Protein AF-A0A9N8WH20-F1 (afdb_monomer_lite)

Sequence (92 aa):
MIQESCPFKVALSGVGGFVLGGLFGMFMSSFEMASVDPTIYDQPMKKQLKATAQDMARRSFSMAKNFAVVGAIFSGTECVIEGQLDVLLALH

Organism: NCBI:txid1213867

Foldseek 3Di:
DQPDDLVSQLVVLLVVQLVVLLVVLLVVLVVVVVPPDCPVVPDPPVVVCVVSVVVSCVRSNVRSNVSSVVSNCVSVVVCVVVPPCPVVVVVD

InterPro domains:
  IPR039175 Mitochondrial import inner membrane translocase subunit TIM22 [PTHR14110] (2-82)

Radius of gyration: 18.71 Å; chains: 1; bounding box: 44×34×46 Å

Structure (mmCIF, N/CA/C/O backbone):
data_AF-A0A9N8WH20-F1
#
_entry.id   AF-A0A9N8WH20-F1
#
loop_
_atom_site.group_PDB
_atom_site.id
_atom_site.type_symbol
_atom_site.label_atom_id
_atom_site.label_alt_id
_atom_site.label_comp_id
_atom_site.label_asym_id
_atom_site.label_entity_id
_atom_site.label_seq_id
_atom_site.pdbx_PDB_ins_code
_atom_site.Cartn_x
_atom_site.Cartn_y
_atom_site.Cartn_z
_atom_site.occupancy
_atom_site.B_iso_or_equiv
_atom_site.auth_seq_id
_atom_site.auth_comp_id
_atom_site.auth_asym_id
_atom_site.auth_atom_id
_atom_site.pdbx_PDB_model_num
ATOM 1 N N . MET A 1 1 ? 23.330 -9.898 -6.715 1.00 35.16 1 MET A N 1
ATOM 2 C CA . MET A 1 1 ? 22.230 -10.887 -6.605 1.00 35.16 1 MET A CA 1
ATOM 3 C C . MET A 1 1 ? 20.841 -10.227 -6.599 1.00 35.16 1 MET A C 1
ATOM 5 O O . MET A 1 1 ? 20.009 -10.571 -5.778 1.00 35.16 1 MET A O 1
ATOM 9 N N . ILE A 1 2 ? 20.574 -9.266 -7.497 1.00 47.72 2 ILE A N 1
ATOM 10 C CA . ILE A 1 2 ? 19.224 -8.698 -7.774 1.00 47.72 2 ILE A CA 1
ATOM 11 C 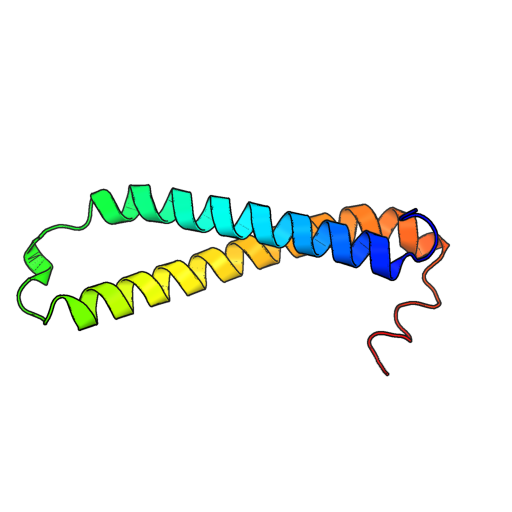C . ILE A 1 2 ? 19.077 -8.461 -9.306 1.00 47.72 2 ILE A C 1
ATOM 13 O O . ILE A 1 2 ? 18.077 -7.958 -9.796 1.00 47.72 2 ILE A O 1
ATOM 17 N N . GLN A 1 3 ? 20.102 -8.810 -10.094 1.00 46.03 3 GLN A N 1
ATOM 18 C CA . GLN A 1 3 ? 20.353 -8.325 -11.461 1.00 46.03 3 GLN A CA 1
ATOM 19 C C . GLN A 1 3 ? 20.045 -9.372 -12.540 1.00 46.03 3 GLN A C 1
ATOM 21 O O . GLN A 1 3 ? 20.693 -9.393 -13.575 1.00 46.03 3 GLN A O 1
ATOM 26 N N . GLU A 1 4 ? 19.083 -10.259 -12.286 1.00 53.75 4 GLU A N 1
ATOM 27 C CA . GLU A 1 4 ? 18.820 -11.401 -13.179 1.00 53.75 4 GLU A CA 1
ATOM 28 C C . GLU A 1 4 ? 17.421 -11.355 -13.801 1.00 53.75 4 GLU A C 1
ATOM 30 O O . GLU A 1 4 ? 17.124 -12.111 -14.720 1.00 53.75 4 GLU A O 1
ATOM 35 N N . SER A 1 5 ? 16.529 -10.481 -13.320 1.00 55.50 5 SER A N 1
ATOM 36 C CA . SER A 1 5 ? 15.181 -10.368 -13.878 1.00 55.50 5 SER A CA 1
ATOM 37 C C . SER A 1 5 ? 14.629 -8.952 -13.723 1.00 55.50 5 SER A C 1
ATOM 39 O O . SER A 1 5 ? 14.427 -8.465 -12.610 1.00 55.50 5 SER A O 1
ATOM 41 N N . CYS A 1 6 ? 14.335 -8.307 -14.851 1.00 66.19 6 CYS A N 1
ATOM 42 C CA . CYS A 1 6 ? 13.570 -7.062 -14.924 1.00 66.19 6 CYS A CA 1
ATOM 43 C C . CYS A 1 6 ? 12.301 -7.028 -14.047 1.00 66.19 6 CYS A C 1
ATOM 45 O O . CYS A 1 6 ? 12.150 -6.053 -13.300 1.00 66.19 6 CYS A O 1
ATOM 47 N N . PRO A 1 7 ? 11.455 -8.082 -14.002 1.00 66.50 7 PRO A N 1
ATOM 48 C CA . PRO A 1 7 ? 10.304 -8.107 -13.098 1.00 66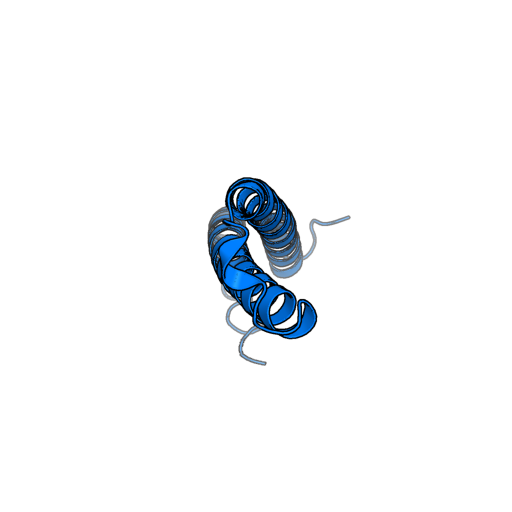.50 7 PRO A CA 1
ATOM 49 C C . PRO A 1 7 ? 10.708 -8.028 -11.628 1.00 66.50 7 PRO A C 1
ATOM 51 O O . PRO A 1 7 ? 10.017 -7.400 -10.835 1.00 66.50 7 PRO A O 1
ATOM 54 N N . PHE A 1 8 ? 11.850 -8.606 -11.246 1.00 72.50 8 PHE A N 1
ATOM 55 C CA . PHE A 1 8 ? 12.324 -8.557 -9.866 1.00 72.50 8 PHE A CA 1
ATOM 56 C C . PHE A 1 8 ? 12.753 -7.141 -9.473 1.00 72.50 8 PHE A C 1
ATOM 58 O O . PHE A 1 8 ? 12.396 -6.677 -8.396 1.00 72.50 8 PHE A O 1
ATOM 65 N N . LYS A 1 9 ? 13.450 -6.411 -10.355 1.00 71.69 9 LYS A N 1
ATOM 66 C CA . LYS A 1 9 ? 13.864 -5.019 -10.099 1.00 71.69 9 LYS A CA 1
ATOM 67 C C . LYS A 1 9 ? 12.662 -4.072 -10.024 1.00 71.69 9 LYS A C 1
ATOM 69 O O . LYS A 1 9 ? 12.616 -3.237 -9.122 1.00 71.69 9 LYS A O 1
ATOM 74 N N . VAL A 1 10 ? 11.689 -4.232 -10.926 1.00 73.44 10 VAL A N 1
ATOM 75 C CA . VAL A 1 10 ? 10.435 -3.457 -10.939 1.00 73.44 10 VAL A CA 1
ATOM 76 C C . VAL A 1 10 ? 9.557 -3.801 -9.734 1.00 73.44 10 VAL A C 1
ATOM 78 O O . VAL A 1 10 ? 9.006 -2.903 -9.101 1.00 73.44 10 VAL A O 1
ATOM 81 N N . ALA A 1 11 ? 9.464 -5.076 -9.354 1.00 76.75 11 ALA A N 1
ATOM 82 C CA . ALA A 1 11 ? 8.743 -5.487 -8.154 1.00 76.75 11 ALA A CA 1
ATOM 83 C C . ALA A 1 11 ? 9.386 -4.900 -6.893 1.00 76.75 11 ALA A C 1
ATOM 85 O O . ALA A 1 11 ? 8.685 -4.373 -6.036 1.00 76.75 11 ALA A O 1
ATOM 86 N N . LEU A 1 12 ? 10.714 -4.927 -6.783 1.00 82.00 12 LEU A N 1
ATOM 87 C CA . LEU A 1 12 ? 11.425 -4.441 -5.600 1.00 82.00 12 LEU A CA 1
ATOM 88 C C . LEU A 1 12 ? 11.343 -2.911 -5.473 1.00 82.00 12 LEU A C 1
ATOM 90 O O . LEU A 1 12 ? 11.158 -2.401 -4.367 1.00 82.00 12 LEU A O 1
ATOM 94 N N . SER A 1 13 ? 11.393 -2.174 -6.588 1.00 77.62 13 SER A N 1
ATOM 95 C CA . SER A 1 13 ? 11.191 -0.719 -6.596 1.00 77.62 13 SER A CA 1
ATOM 96 C C . SER A 1 13 ? 9.726 -0.313 -6.406 1.00 77.62 13 SER A C 1
ATOM 98 O O . SER A 1 13 ? 9.454 0.663 -5.707 1.00 77.62 13 SER A O 1
ATOM 100 N N . GLY A 1 14 ? 8.778 -1.087 -6.939 1.00 79.69 14 GLY A N 1
ATOM 101 C CA . GLY A 1 14 ? 7.346 -0.921 -6.694 1.00 79.69 14 GLY A CA 1
ATOM 102 C C . GLY A 1 14 ? 6.979 -1.172 -5.230 1.00 79.69 14 GLY A C 1
ATOM 103 O O . GLY A 1 14 ? 6.288 -0.357 -4.623 1.00 79.69 14 GLY A O 1
ATOM 104 N N . VAL A 1 15 ? 7.504 -2.244 -4.628 1.00 84.88 15 VAL A N 1
ATOM 105 C CA . VAL A 1 15 ? 7.336 -2.554 -3.198 1.00 84.88 15 VAL A CA 1
ATOM 106 C C . VAL A 1 15 ? 8.006 -1.487 -2.337 1.00 84.88 15 VAL A C 1
ATOM 108 O O . VAL A 1 15 ? 7.387 -0.997 -1.395 1.00 84.88 15 VAL A O 1
ATOM 111 N N . GLY A 1 16 ? 9.224 -1.060 -2.680 1.00 87.44 16 GLY A N 1
ATOM 112 C CA . GLY A 1 16 ? 9.912 0.031 -1.987 1.00 87.44 16 GLY A CA 1
ATOM 113 C C . GLY A 1 16 ? 9.117 1.342 -2.016 1.00 87.44 16 GLY A C 1
ATOM 114 O O . GLY A 1 16 ? 8.931 1.974 -0.975 1.00 87.44 16 GLY A O 1
ATOM 115 N N . GLY A 1 17 ? 8.575 1.712 -3.181 1.00 82.06 17 GLY A N 1
ATOM 116 C CA . GLY A 1 17 ? 7.711 2.883 -3.353 1.00 82.06 17 GLY A CA 1
ATOM 117 C C . GLY A 1 17 ? 6.372 2.764 -2.621 1.00 82.06 17 GLY A C 1
ATOM 118 O O . GLY A 1 17 ? 5.887 3.746 -2.062 1.00 82.06 17 GLY A O 1
ATOM 119 N N . PHE A 1 18 ? 5.800 1.561 -2.547 1.00 84.00 18 PHE A N 1
ATOM 120 C CA . PHE A 1 18 ? 4.564 1.303 -1.810 1.00 84.00 18 PHE A CA 1
ATOM 121 C C . PHE A 1 18 ? 4.767 1.395 -0.291 1.00 84.00 18 PHE A C 1
ATOM 123 O O . PHE A 1 18 ? 3.949 1.999 0.401 1.00 84.00 18 PHE A O 1
ATOM 130 N N . VAL A 1 19 ? 5.872 0.853 0.234 1.00 90.69 19 VAL A N 1
ATOM 131 C CA . VAL A 1 19 ? 6.223 0.936 1.663 1.00 90.69 19 VAL A CA 1
ATOM 132 C C . VAL A 1 19 ? 6.494 2.383 2.065 1.00 90.69 19 VAL A C 1
ATOM 134 O O . VAL A 1 19 ? 5.917 2.865 3.040 1.00 90.69 19 VAL A O 1
ATOM 137 N N . LEU A 1 20 ? 7.315 3.102 1.295 1.00 88.31 20 LEU A N 1
ATOM 138 C CA . LEU A 1 20 ? 7.602 4.514 1.558 1.00 88.31 20 LEU A CA 1
ATOM 139 C C . LEU A 1 20 ? 6.347 5.386 1.431 1.00 88.31 20 LEU A C 1
ATOM 141 O O . LEU A 1 20 ? 6.088 6.202 2.312 1.00 88.31 20 LEU A O 1
ATOM 145 N N . GLY A 1 21 ? 5.528 5.179 0.397 1.00 86.06 21 GLY A N 1
ATOM 146 C CA . GLY A 1 21 ? 4.277 5.916 0.207 1.00 86.06 21 GLY A CA 1
ATOM 147 C C . GLY A 1 21 ? 3.216 5.601 1.269 1.00 86.06 21 GLY A C 1
ATOM 148 O O . GLY A 1 21 ? 2.475 6.493 1.677 1.00 86.06 21 GLY A O 1
ATOM 149 N N . GLY A 1 22 ? 3.170 4.363 1.766 1.00 88.00 22 GLY A N 1
ATOM 150 C CA . GLY A 1 22 ? 2.283 3.948 2.852 1.00 88.00 22 GLY A CA 1
ATOM 151 C C . GLY A 1 22 ? 2.690 4.532 4.205 1.00 88.00 22 GLY A C 1
ATOM 152 O O . GLY A 1 22 ? 1.839 5.055 4.922 1.00 88.00 22 GLY A O 1
ATOM 153 N N . LEU A 1 23 ? 3.987 4.517 4.531 1.00 89.88 23 LEU A N 1
ATOM 154 C CA . LEU A 1 23 ? 4.514 5.145 5.749 1.00 89.88 23 LEU A CA 1
ATOM 155 C C . LEU A 1 23 ? 4.317 6.661 5.725 1.00 89.88 23 LEU A C 1
ATOM 157 O O . LEU A 1 23 ? 3.845 7.234 6.705 1.00 89.88 23 LEU A O 1
ATOM 161 N N . PHE A 1 24 ? 4.624 7.303 4.596 1.00 87.81 24 PHE A N 1
ATOM 162 C CA . PHE A 1 24 ? 4.442 8.742 4.438 1.00 87.81 24 PHE A CA 1
ATOM 163 C C . PHE A 1 24 ? 2.956 9.137 4.504 1.00 87.81 24 PHE A C 1
ATOM 165 O O . PHE A 1 24 ? 2.604 10.099 5.183 1.00 87.81 24 PHE A O 1
ATOM 172 N N . GLY A 1 25 ? 2.065 8.350 3.888 1.00 85.88 25 GLY A N 1
ATOM 173 C CA . GLY A 1 25 ? 0.615 8.555 3.957 1.00 85.88 25 GLY A CA 1
ATOM 174 C C . GLY A 1 25 ? 0.041 8.377 5.366 1.00 85.88 25 GLY A C 1
ATOM 175 O O . GLY A 1 25 ? -0.792 9.177 5.797 1.00 85.88 25 GLY A O 1
ATOM 176 N N . MET A 1 26 ? 0.526 7.384 6.116 1.00 84.25 26 MET A N 1
ATOM 177 C CA . MET A 1 26 ? 0.101 7.137 7.496 1.00 84.25 26 MET A CA 1
ATOM 178 C C . MET A 1 26 ? 0.609 8.224 8.452 1.00 84.25 26 MET A C 1
ATOM 180 O O . MET A 1 26 ? -0.147 8.695 9.298 1.00 84.25 26 MET A O 1
ATOM 184 N N . PHE A 1 27 ? 1.853 8.675 8.282 1.00 87.31 27 PHE A N 1
ATOM 185 C CA . PHE A 1 27 ? 2.440 9.738 9.098 1.00 87.31 27 PHE A CA 1
ATOM 186 C C . PHE A 1 27 ? 1.762 11.096 8.869 1.00 87.31 27 PHE A C 1
ATOM 188 O O . PHE A 1 27 ? 1.426 11.788 9.828 1.00 87.31 27 PHE A O 1
ATOM 195 N N . MET A 1 28 ? 1.475 11.448 7.611 1.00 82.88 28 MET A N 1
ATOM 196 C CA . MET A 1 28 ? 0.726 12.665 7.271 1.00 82.88 28 MET A CA 1
ATOM 197 C C . MET A 1 28 ? -0.689 12.640 7.870 1.00 82.88 28 MET A C 1
ATOM 199 O O . MET A 1 28 ? -1.164 13.634 8.416 1.00 82.88 28 MET A O 1
ATOM 203 N N . SER A 1 29 ? -1.325 11.467 7.846 1.00 78.19 29 SER A N 1
ATOM 204 C CA . SER A 1 29 ? -2.641 11.238 8.446 1.00 78.19 29 SER A CA 1
ATOM 205 C C . SER A 1 29 ? -2.636 11.408 9.969 1.00 78.19 29 SER A C 1
ATOM 207 O O . SER A 1 29 ? -3.610 11.901 10.526 1.00 78.19 29 SER A O 1
ATOM 209 N N . SER A 1 30 ? -1.548 11.041 10.658 1.00 79.50 30 SER A N 1
ATOM 210 C CA . SER A 1 30 ? -1.416 11.229 12.110 1.00 79.50 30 SER A CA 1
ATOM 211 C C . SER A 1 30 ? -1.389 12.701 12.526 1.00 79.50 30 SER A C 1
ATOM 213 O O . SER A 1 30 ? -1.967 13.033 13.559 1.00 79.50 30 SER A O 1
ATOM 215 N N . PHE A 1 31 ? -0.780 13.583 11.728 1.00 74.94 31 PHE A N 1
ATOM 216 C CA . PHE A 1 31 ? -0.812 15.024 12.005 1.00 74.94 31 PHE A CA 1
ATOM 217 C C . PHE A 1 31 ? -2.200 15.631 11.797 1.00 74.94 31 PHE A C 1
ATOM 219 O O . PHE A 1 31 ? -2.606 16.493 12.570 1.00 74.94 31 PHE A O 1
ATOM 226 N N . GLU A 1 32 ? -2.946 15.153 10.803 1.00 69.25 32 GLU A N 1
ATOM 227 C CA . GLU A 1 32 ? -4.303 15.632 10.519 1.00 69.25 32 GLU A CA 1
ATOM 228 C C . GLU A 1 32 ? -5.364 15.008 11.446 1.00 69.25 32 GLU A C 1
ATOM 230 O O . GLU A 1 32 ? -6.415 15.595 11.679 1.00 69.25 32 GLU A O 1
ATOM 235 N N . MET A 1 33 ? -5.082 13.846 12.050 1.00 61.34 33 MET A N 1
ATOM 236 C CA . MET A 1 33 ? -5.940 13.256 13.084 1.00 61.34 33 MET A CA 1
ATOM 237 C C . MET A 1 33 ? -5.807 13.935 14.447 1.00 61.34 33 MET A C 1
ATOM 239 O O . MET A 1 33 ? -6.752 13.909 15.232 1.00 61.34 33 MET A O 1
ATOM 243 N N . ALA A 1 34 ? -4.642 14.516 14.746 1.00 59.47 34 ALA A N 1
ATOM 244 C CA . ALA A 1 34 ? -4.385 15.187 16.019 1.00 59.47 34 ALA A CA 1
ATOM 245 C C . ALA A 1 34 ? -5.217 16.473 16.204 1.00 59.47 34 ALA A C 1
ATOM 247 O O . ALA A 1 34 ? -5.318 16.972 17.321 1.00 59.47 34 ALA A O 1
ATOM 248 N N . SER A 1 35 ? -5.834 16.986 15.133 1.00 54.94 35 SER A N 1
ATOM 249 C CA . SER A 1 35 ? -6.733 18.147 15.137 1.00 54.94 35 SER A CA 1
ATOM 250 C C . SER A 1 35 ? -8.223 17.779 15.070 1.00 54.94 35 SER A C 1
ATOM 252 O O . SER A 1 35 ? -9.063 18.669 14.923 1.00 54.94 35 SER A O 1
ATOM 254 N N . VAL A 1 36 ? -8.582 16.491 15.178 1.00 58.78 36 VAL A N 1
ATOM 255 C CA . VAL A 1 36 ? -9.987 16.059 15.178 1.00 58.78 36 VAL A CA 1
ATOM 256 C C . VAL A 1 36 ? -10.645 16.453 16.500 1.00 58.78 36 VAL A C 1
ATOM 258 O O . VAL A 1 36 ? -10.379 15.886 17.558 1.00 58.78 36 VAL A O 1
ATOM 261 N N . ASP A 1 37 ? -11.512 17.450 16.384 1.00 53.97 37 ASP A N 1
ATOM 262 C CA . ASP A 1 37 ? -12.332 18.048 17.426 1.00 53.97 37 ASP A CA 1
ATOM 263 C C . ASP A 1 37 ? -13.123 16.997 18.250 1.00 53.97 37 ASP A C 1
ATOM 265 O O . ASP A 1 37 ? -13.706 16.064 17.679 1.00 53.97 37 ASP A O 1
ATOM 269 N N . PRO A 1 38 ? -13.170 17.112 19.594 1.00 56.03 38 PRO A N 1
ATOM 270 C CA . PRO A 1 38 ? -13.779 16.116 20.481 1.00 56.03 38 PRO A CA 1
ATOM 271 C C . PRO A 1 38 ? -15.308 15.998 20.350 1.00 56.03 38 PRO A C 1
ATOM 273 O O . PRO A 1 38 ? -15.904 15.147 21.006 1.00 56.03 38 PRO A O 1
ATOM 276 N N . THR A 1 39 ? -15.966 16.785 19.495 1.00 54.69 39 THR A N 1
ATOM 277 C CA . THR A 1 39 ? -17.433 16.796 19.340 1.00 54.69 39 THR A CA 1
ATOM 278 C C . THR A 1 39 ? -18.011 15.522 18.681 1.00 54.69 39 THR A C 1
ATOM 280 O O . THR A 1 39 ? -19.224 15.347 18.623 1.00 54.69 39 THR A O 1
ATOM 283 N N . ILE A 1 40 ? -17.177 14.565 18.246 1.00 54.19 40 ILE A N 1
ATOM 284 C CA . ILE A 1 40 ? -17.606 13.257 17.687 1.00 54.19 40 ILE A CA 1
ATOM 285 C C . ILE A 1 40 ? -17.805 12.173 18.786 1.00 54.19 40 ILE A C 1
ATOM 287 O O . ILE A 1 40 ? -18.114 11.018 18.495 1.00 54.19 40 ILE A O 1
ATOM 291 N N . TYR A 1 41 ? -17.686 12.528 20.073 1.00 53.75 41 TYR A N 1
ATOM 292 C CA . TYR A 1 41 ? -17.728 11.590 21.212 1.00 53.75 41 TYR A CA 1
ATOM 293 C C . TYR A 1 41 ? -19.077 10.886 21.479 1.00 53.75 41 TYR A C 1
ATOM 295 O O . TYR A 1 41 ? -19.138 10.022 22.352 1.00 53.75 41 TYR A O 1
ATOM 303 N N . ASP A 1 42 ? -20.152 11.214 20.755 1.00 54.09 42 ASP A N 1
ATOM 304 C CA . ASP A 1 42 ? -21.486 10.629 20.988 1.00 54.09 42 ASP A CA 1
ATOM 305 C C . ASP A 1 42 ? -21.695 9.264 20.292 1.00 54.09 42 ASP A C 1
ATOM 307 O O . ASP A 1 42 ? -22.649 8.536 20.560 1.00 54.09 42 ASP A O 1
ATOM 311 N N . GLN A 1 43 ? -20.769 8.853 19.417 1.00 54.06 43 GLN A N 1
ATOM 312 C CA . GLN A 1 43 ? -20.732 7.504 18.839 1.00 54.06 43 GLN A CA 1
ATOM 313 C C . GLN A 1 43 ? -19.602 6.687 19.483 1.00 54.06 43 GLN A C 1
ATOM 315 O O . GLN A 1 43 ? -18.559 7.244 19.827 1.00 54.06 43 GLN A O 1
ATOM 320 N N . PRO A 1 44 ? -19.750 5.353 19.640 1.00 58.25 44 PRO A N 1
ATOM 321 C CA . PRO A 1 44 ? -18.744 4.534 20.302 1.00 58.25 44 PRO A CA 1
ATOM 322 C C . PRO A 1 44 ? -17.393 4.759 19.627 1.00 58.25 44 PRO A C 1
ATOM 324 O O . PRO A 1 44 ? -17.285 4.575 18.415 1.00 58.25 44 PRO A O 1
ATOM 327 N N . MET A 1 45 ? -16.365 5.097 20.414 1.00 59.03 45 MET A N 1
ATOM 328 C CA . MET A 1 45 ? -14.981 5.350 19.972 1.00 59.03 45 MET A CA 1
ATOM 329 C C . MET A 1 45 ? -14.484 4.338 18.925 1.00 59.03 45 MET A C 1
ATOM 331 O O . MET A 1 45 ? -13.719 4.671 18.027 1.00 59.03 45 MET A O 1
ATOM 335 N N . LYS A 1 46 ? -14.984 3.097 18.979 1.00 61.22 46 LYS A N 1
ATOM 336 C CA . LYS A 1 46 ? -14.717 2.037 17.999 1.00 61.22 46 LYS A CA 1
ATOM 337 C C . LYS A 1 46 ? -15.238 2.325 16.583 1.00 61.22 46 LYS A C 1
ATOM 339 O O . LYS A 1 46 ? -14.561 1.960 15.629 1.00 61.22 46 LYS A O 1
ATOM 344 N N . LYS A 1 47 ? -16.418 2.932 16.407 1.00 71.44 47 LYS A N 1
ATOM 345 C CA . LYS A 1 47 ? -16.974 3.274 15.082 1.00 71.44 47 LYS A CA 1
ATOM 346 C C . LYS A 1 47 ? -16.259 4.466 14.461 1.00 71.44 47 LYS A C 1
ATOM 348 O O . LYS A 1 47 ? -15.938 4.397 13.282 1.00 71.44 47 LYS A O 1
ATOM 353 N N . GLN A 1 48 ? -15.977 5.503 15.247 1.00 69.81 48 GLN A N 1
ATOM 354 C CA . GLN A 1 48 ? -15.238 6.674 14.782 1.00 69.81 48 GLN A CA 1
ATOM 355 C C . GLN A 1 48 ? -13.804 6.291 14.423 1.00 69.81 48 GLN A C 1
ATOM 357 O O . GLN A 1 48 ? -13.383 6.530 13.301 1.00 69.81 48 GLN A O 1
ATOM 362 N N . LEU A 1 49 ? -13.103 5.568 15.302 1.00 75.19 49 LEU A N 1
ATOM 363 C CA . LEU A 1 49 ? -11.758 5.082 15.005 1.00 75.19 49 LEU A CA 1
ATOM 364 C C . LEU A 1 49 ? -11.746 4.157 13.785 1.00 75.19 49 LEU A C 1
ATOM 366 O O . LEU A 1 49 ? -10.830 4.241 12.981 1.00 75.19 49 LEU A O 1
ATOM 370 N N . LYS A 1 50 ? -12.765 3.307 13.606 1.00 78.69 50 LYS A N 1
ATOM 371 C CA . LYS A 1 50 ? -12.875 2.445 12.422 1.00 78.69 50 LYS A CA 1
ATOM 372 C C . LYS A 1 50 ? -13.125 3.246 11.144 1.00 78.69 50 LYS A C 1
ATOM 374 O O . LYS A 1 50 ? -12.479 2.961 10.144 1.00 78.69 50 LYS A O 1
ATOM 379 N N . ALA A 1 51 ? -14.024 4.227 11.170 1.00 81.69 51 ALA A N 1
ATOM 380 C CA . ALA A 1 51 ? -14.301 5.090 10.023 1.00 81.69 51 ALA A CA 1
ATOM 381 C C . ALA A 1 51 ? -13.073 5.937 9.663 1.00 81.69 51 ALA A C 1
ATOM 383 O O . ALA A 1 51 ? -12.646 5.952 8.515 1.00 81.69 51 ALA A O 1
ATOM 384 N N . THR A 1 52 ? -12.444 6.548 10.664 1.00 78.31 52 THR A N 1
ATOM 385 C CA . THR A 1 52 ? -11.214 7.323 10.532 1.00 78.31 52 THR A CA 1
ATOM 386 C C . THR A 1 52 ? -10.061 6.454 10.032 1.00 78.31 52 THR A C 1
ATOM 388 O O . THR A 1 52 ? -9.427 6.806 9.046 1.00 78.31 52 THR A O 1
ATOM 391 N N . ALA A 1 53 ? -9.821 5.280 10.621 1.00 81.75 53 ALA A N 1
ATOM 392 C CA . ALA A 1 53 ? -8.795 4.349 10.149 1.00 81.75 53 ALA A CA 1
ATOM 393 C C . ALA A 1 53 ? -9.068 3.864 8.719 1.00 81.75 53 ALA A C 1
ATOM 395 O O . ALA A 1 53 ? -8.131 3.682 7.947 1.00 81.75 53 ALA A O 1
ATOM 396 N N . GLN A 1 54 ? -10.335 3.683 8.340 1.00 85.00 54 GLN A N 1
ATOM 397 C CA . GLN A 1 54 ? -10.719 3.304 6.982 1.00 85.00 54 GLN A CA 1
ATOM 398 C C . GLN A 1 54 ? -10.475 4.438 5.974 1.00 85.00 54 GLN A C 1
ATOM 400 O O . GLN A 1 54 ? -9.996 4.170 4.869 1.00 85.00 54 GLN A O 1
ATOM 405 N N . ASP A 1 55 ? -10.747 5.690 6.345 1.00 84.06 55 ASP A N 1
ATOM 406 C CA . ASP A 1 55 ? -10.419 6.866 5.531 1.00 84.06 55 ASP A CA 1
ATOM 407 C C . ASP A 1 55 ? -8.899 7.030 5.389 1.00 84.06 55 ASP A C 1
ATOM 409 O O . ASP A 1 55 ? -8.395 7.200 4.277 1.00 84.06 55 ASP A O 1
ATOM 413 N N . MET A 1 56 ? -8.156 6.857 6.488 1.00 81.25 56 MET A N 1
ATOM 414 C CA . MET A 1 56 ? -6.692 6.901 6.481 1.00 81.25 56 MET A CA 1
ATOM 415 C C . MET A 1 56 ? -6.088 5.789 5.634 1.00 81.25 56 MET A C 1
ATOM 417 O O . MET A 1 56 ? -5.171 6.042 4.854 1.00 81.25 56 MET A O 1
ATOM 421 N N . ALA A 1 57 ? -6.633 4.574 5.710 1.00 85.62 57 ALA A N 1
ATOM 422 C CA . ALA A 1 57 ? -6.207 3.462 4.873 1.00 85.62 57 ALA A CA 1
ATOM 423 C C . ALA A 1 57 ? -6.476 3.735 3.387 1.00 85.62 57 ALA A C 1
ATOM 425 O O . ALA A 1 57 ? -5.598 3.506 2.560 1.00 85.62 57 ALA A O 1
ATOM 426 N N . ARG A 1 58 ? -7.650 4.274 3.026 1.00 88.62 58 ARG A N 1
ATOM 427 C CA . ARG A 1 58 ? -7.973 4.625 1.630 1.00 88.62 58 ARG A CA 1
ATOM 428 C C . ARG A 1 58 ? -7.043 5.699 1.072 1.00 88.62 58 ARG A C 1
ATOM 430 O O . ARG A 1 58 ? -6.552 5.550 -0.048 1.00 88.62 58 ARG A O 1
ATOM 437 N N . ARG A 1 59 ? -6.776 6.754 1.846 1.00 84.38 59 ARG A N 1
ATOM 438 C CA . ARG A 1 59 ? -5.854 7.830 1.449 1.00 84.38 59 ARG A CA 1
ATOM 439 C C . ARG A 1 59 ? -4.424 7.311 1.330 1.00 84.38 59 ARG A C 1
ATOM 441 O O . ARG A 1 59 ? -3.797 7.521 0.296 1.00 84.38 59 ARG A O 1
ATOM 448 N N . SER A 1 60 ? -3.953 6.545 2.315 1.00 86.88 60 SER A N 1
ATOM 449 C CA . SER A 1 60 ? -2.610 5.946 2.314 1.00 86.88 60 SER A CA 1
ATOM 450 C C . SER A 1 60 ? -2.420 4.963 1.160 1.00 86.88 60 SER A C 1
ATOM 452 O O . SER A 1 60 ? -1.375 4.969 0.520 1.00 86.88 60 SER A O 1
ATOM 454 N N . PHE A 1 61 ? -3.440 4.166 0.832 1.00 85.88 61 PHE A N 1
ATOM 455 C CA . PHE A 1 61 ? -3.406 3.238 -0.299 1.00 85.88 61 PHE A CA 1
ATOM 456 C C . PHE A 1 61 ? -3.340 3.970 -1.644 1.00 85.88 61 PHE A C 1
ATOM 458 O O . PHE A 1 61 ? -2.584 3.571 -2.527 1.00 85.88 61 PHE A O 1
ATOM 465 N N . SER A 1 62 ? -4.083 5.072 -1.794 1.00 88.06 62 SER A N 1
ATOM 466 C CA . SER A 1 62 ? -3.987 5.927 -2.982 1.00 88.06 62 SER A CA 1
ATOM 467 C C . SER A 1 62 ? -2.588 6.541 -3.116 1.00 88.06 62 SER A C 1
ATOM 469 O O . SER A 1 62 ? -1.995 6.490 -4.193 1.00 88.06 62 SER A O 1
ATOM 471 N N . MET A 1 63 ? -2.004 7.044 -2.023 1.00 84.31 63 MET A N 1
ATOM 472 C CA . MET A 1 63 ? -0.643 7.599 -2.029 1.00 84.31 63 MET A CA 1
ATOM 473 C C . MET A 1 63 ? 0.405 6.534 -2.359 1.00 84.31 63 MET A C 1
ATOM 475 O O . MET A 1 63 ? 1.197 6.717 -3.281 1.00 84.31 63 MET A O 1
ATOM 479 N N . ALA A 1 64 ? 0.357 5.382 -1.689 1.00 86.00 64 ALA A N 1
ATOM 480 C CA . ALA A 1 64 ? 1.252 4.258 -1.942 1.00 86.00 64 ALA A CA 1
ATOM 481 C C . ALA A 1 64 ? 1.179 3.773 -3.399 1.00 86.00 64 ALA A C 1
ATOM 483 O O . ALA A 1 64 ? 2.209 3.486 -4.004 1.00 86.00 64 ALA A O 1
ATOM 484 N N . LYS A 1 65 ? -0.018 3.757 -4.001 1.00 82.44 65 LYS A N 1
ATOM 485 C CA . LYS A 1 65 ? -0.204 3.404 -5.414 1.00 82.44 65 LYS A CA 1
ATOM 486 C C . LYS A 1 65 ? 0.446 4.421 -6.356 1.00 82.44 65 LYS A C 1
ATOM 488 O O . LYS A 1 65 ? 1.103 4.012 -7.307 1.00 82.44 65 LYS A O 1
ATOM 493 N N . ASN A 1 66 ? 0.317 5.721 -6.087 1.00 85.44 66 ASN A N 1
ATOM 494 C CA . ASN A 1 66 ? 0.965 6.757 -6.899 1.00 85.44 66 ASN A CA 1
ATOM 495 C C . ASN A 1 66 ? 2.501 6.662 -6.831 1.00 85.44 66 ASN A C 1
ATOM 497 O O . ASN A 1 66 ? 3.160 6.698 -7.867 1.00 85.44 66 ASN A O 1
ATOM 501 N N . PHE A 1 67 ? 3.075 6.449 -5.643 1.00 86.50 67 PHE A N 1
ATOM 502 C CA . PHE A 1 67 ? 4.525 6.266 -5.487 1.00 86.50 67 PHE A CA 1
ATOM 503 C C . PHE A 1 67 ? 5.037 4.959 -6.108 1.00 86.50 67 PHE A C 1
ATOM 505 O O . PHE A 1 67 ? 6.100 4.955 -6.729 1.00 86.50 67 PHE A O 1
ATOM 512 N N . ALA A 1 68 ? 4.276 3.866 -6.003 1.00 79.69 68 ALA A N 1
ATOM 513 C CA . ALA A 1 68 ? 4.609 2.602 -6.656 1.00 79.69 68 ALA A CA 1
ATOM 514 C C . ALA A 1 68 ? 4.585 2.720 -8.189 1.00 79.69 6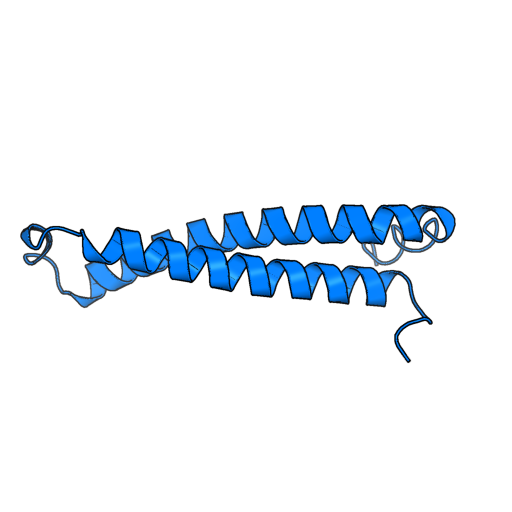8 ALA A C 1
ATOM 516 O O . ALA A 1 68 ? 5.486 2.209 -8.845 1.00 79.69 68 ALA A O 1
ATOM 517 N N . VAL A 1 69 ? 3.608 3.435 -8.764 1.00 83.00 69 VAL A N 1
ATOM 518 C CA . VAL A 1 69 ? 3.539 3.691 -10.215 1.00 83.00 69 VAL A CA 1
ATOM 519 C C . VAL A 1 69 ? 4.737 4.516 -10.684 1.00 83.00 69 VAL A C 1
ATOM 521 O O . VAL A 1 69 ? 5.362 4.160 -11.678 1.00 83.00 69 VAL A O 1
ATOM 524 N N . VAL A 1 70 ? 5.117 5.570 -9.959 1.00 84.88 70 VAL A N 1
ATOM 525 C CA . VAL A 1 70 ? 6.301 6.376 -10.307 1.00 84.88 70 VAL A CA 1
ATOM 526 C C . VAL A 1 70 ? 7.590 5.546 -10.210 1.00 84.88 70 VAL A C 1
ATOM 528 O O . VAL A 1 70 ? 8.418 5.600 -11.119 1.00 84.88 70 VAL A O 1
ATOM 531 N N . GLY A 1 71 ? 7.742 4.723 -9.166 1.00 77.81 71 GLY A N 1
ATOM 532 C CA . GLY A 1 71 ? 8.888 3.816 -9.010 1.00 77.81 71 GLY A CA 1
ATOM 533 C C . GLY A 1 71 ? 8.958 2.731 -10.092 1.00 77.81 71 GLY A C 1
ATOM 534 O O . GLY A 1 71 ? 10.044 2.422 -10.598 1.00 77.81 71 GLY A O 1
ATOM 535 N N . ALA A 1 72 ? 7.796 2.213 -10.496 1.00 73.88 72 ALA A N 1
ATOM 536 C CA . ALA A 1 72 ? 7.659 1.252 -11.582 1.00 73.88 72 ALA A CA 1
ATOM 537 C C . ALA A 1 72 ? 7.961 1.877 -12.949 1.00 73.88 72 ALA A C 1
ATOM 539 O O . ALA A 1 72 ? 8.619 1.232 -13.751 1.00 73.88 72 ALA A O 1
ATOM 540 N N . ILE A 1 73 ? 7.571 3.129 -13.214 1.00 79.88 73 ILE A N 1
ATOM 541 C CA . ILE A 1 73 ? 7.927 3.832 -14.459 1.00 79.88 73 ILE A CA 1
ATOM 542 C C . ILE A 1 73 ? 9.434 4.105 -14.502 1.00 79.88 73 ILE A C 1
ATOM 544 O O . ILE A 1 73 ? 10.074 3.829 -15.514 1.00 79.88 73 ILE A O 1
ATOM 548 N N . PHE A 1 74 ? 10.031 4.575 -13.403 1.00 81.00 74 PHE A N 1
ATOM 549 C CA . PHE A 1 74 ? 11.467 4.867 -13.346 1.00 81.00 74 PHE A CA 1
ATOM 550 C C . PHE A 1 74 ? 12.323 3.610 -13.567 1.00 81.00 74 PHE A C 1
ATOM 552 O O . PHE A 1 74 ? 13.269 3.625 -14.344 1.00 81.00 74 PHE A O 1
ATOM 559 N N . SER A 1 75 ? 11.944 2.488 -12.948 1.00 75.00 75 SER A N 1
ATOM 560 C CA . SER A 1 75 ? 12.634 1.200 -13.140 1.00 75.00 75 SER A CA 1
ATOM 561 C C . SER A 1 75 ? 12.240 0.502 -14.443 1.00 75.00 75 SER A C 1
ATOM 563 O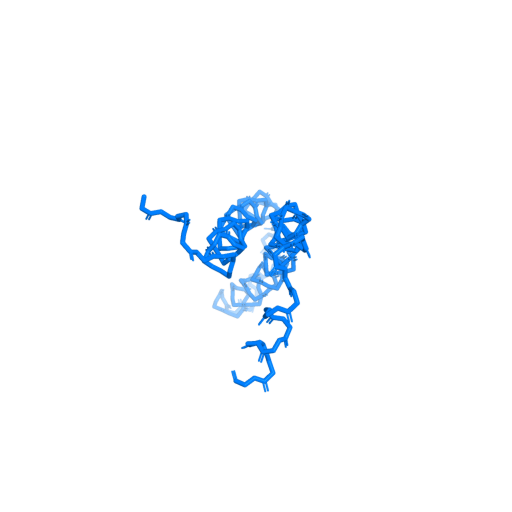 O . SER A 1 75 ? 13.023 -0.256 -15.006 1.00 75.00 75 SER A O 1
ATOM 565 N N . GLY A 1 76 ? 11.021 0.758 -14.912 1.00 70.44 76 GLY A N 1
ATOM 566 C CA . GLY A 1 76 ? 10.441 0.208 -16.128 1.00 70.4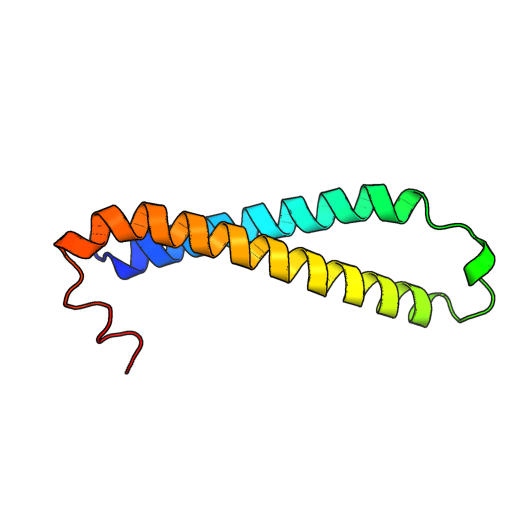4 76 GLY A CA 1
ATOM 567 C C . GLY A 1 76 ? 11.034 0.826 -17.383 1.00 70.44 76 GLY A C 1
ATOM 568 O O . GLY A 1 76 ? 11.210 0.117 -18.359 1.00 70.44 76 GLY A O 1
ATOM 569 N N . THR A 1 77 ? 11.431 2.099 -17.359 1.00 72.12 77 THR A N 1
ATOM 570 C CA . THR A 1 77 ? 12.069 2.756 -18.516 1.00 72.12 77 THR A CA 1
ATOM 571 C C . THR A 1 77 ? 13.426 2.117 -18.836 1.00 72.12 77 THR A C 1
ATOM 573 O O . THR A 1 77 ? 13.748 1.904 -20.000 1.00 72.12 77 THR A O 1
ATOM 576 N N . GLU A 1 78 ? 14.157 1.699 -17.799 1.00 64.19 78 GLU A N 1
ATOM 577 C CA . GLU A 1 78 ? 15.386 0.904 -17.919 1.00 64.19 78 GLU A CA 1
ATOM 578 C C . GLU A 1 78 ? 15.108 -0.532 -18.414 1.00 64.19 78 GLU A C 1
ATOM 580 O O . GLU A 1 78 ? 15.935 -1.120 -19.101 1.00 64.19 78 GLU A O 1
ATOM 585 N N . CYS A 1 79 ? 13.934 -1.094 -18.097 1.00 61.72 79 CYS A N 1
ATOM 586 C CA . CYS A 1 79 ? 13.537 -2.459 -18.460 1.00 61.72 79 CYS A CA 1
ATOM 587 C C . CYS A 1 79 ? 12.782 -2.582 -19.790 1.00 61.72 79 CYS A C 1
ATOM 589 O O . CYS A 1 79 ? 12.746 -3.670 -20.346 1.00 61.72 79 CYS A O 1
ATOM 591 N N . VAL A 1 80 ? 12.194 -1.513 -20.339 1.00 58.34 80 VAL A N 1
ATOM 592 C CA . VAL A 1 80 ? 11.466 -1.523 -21.627 1.00 58.34 80 VAL A CA 1
ATOM 593 C C . VAL A 1 80 ? 12.378 -1.929 -22.786 1.00 58.34 80 VAL A C 1
ATOM 595 O O . VAL A 1 80 ? 11.910 -2.523 -23.752 1.00 58.34 80 VAL A O 1
ATOM 598 N N . ILE A 1 81 ? 13.685 -1.702 -22.658 1.00 56.41 81 ILE A N 1
ATOM 599 C CA . ILE A 1 81 ? 14.682 -2.156 -23.634 1.00 56.41 81 ILE A CA 1
ATOM 600 C C . ILE A 1 81 ? 14.936 -3.681 -23.540 1.00 56.41 81 ILE A C 1
ATOM 602 O O . ILE A 1 81 ? 15.308 -4.295 -24.534 1.00 56.41 81 ILE A O 1
ATOM 606 N N . GLU A 1 82 ? 14.616 -4.320 -22.407 1.00 53.47 82 GLU A N 1
ATOM 607 C CA . GLU A 1 82 ? 14.579 -5.786 -22.203 1.00 53.47 82 GLU A CA 1
ATOM 608 C C . GLU A 1 82 ? 13.142 -6.379 -22.270 1.00 53.47 82 GLU A C 1
ATOM 610 O O . GLU A 1 82 ? 12.947 -7.594 -22.266 1.00 53.47 82 GLU A O 1
ATOM 615 N N . GLY A 1 83 ? 12.110 -5.529 -22.339 1.00 49.34 83 GLY A N 1
ATOM 616 C CA . GLY A 1 83 ? 10.769 -5.779 -21.794 1.00 49.34 83 GLY A CA 1
ATOM 617 C C . GLY A 1 83 ? 9.690 -6.352 -22.719 1.00 49.34 83 GLY A C 1
ATOM 618 O O . GLY A 1 83 ? 8.552 -6.490 -22.273 1.00 49.34 83 GLY A O 1
ATOM 619 N N . GLN A 1 84 ? 9.984 -6.760 -23.959 1.00 49.31 84 GLN A N 1
ATOM 620 C CA . GLN A 1 84 ? 8.998 -7.504 -24.780 1.00 49.31 84 GLN A CA 1
ATOM 621 C C . GLN A 1 84 ? 8.503 -8.806 -24.103 1.00 49.31 84 GLN A C 1
ATOM 623 O O . GLN A 1 84 ? 7.492 -9.369 -24.514 1.00 49.31 84 GLN A O 1
ATOM 628 N N . LEU A 1 85 ? 9.195 -9.265 -23.057 1.00 44.81 85 LEU A N 1
ATOM 629 C CA . LEU A 1 85 ? 8.934 -10.493 -22.311 1.00 44.81 85 LEU A CA 1
ATOM 630 C C . LEU A 1 85 ? 8.032 -10.311 -21.065 1.00 44.81 85 LEU A C 1
ATOM 632 O O . LEU A 1 85 ? 7.467 -11.289 -20.589 1.00 44.81 85 LEU A O 1
ATOM 636 N N . ASP A 1 86 ? 7.852 -9.091 -20.541 1.00 42.53 86 ASP A N 1
ATOM 637 C CA . ASP A 1 86 ? 7.214 -8.855 -19.223 1.00 42.53 86 ASP A CA 1
ATOM 638 C C . ASP A 1 86 ? 5.695 -8.586 -19.304 1.00 42.53 86 ASP A C 1
ATOM 640 O O . ASP A 1 86 ? 4.928 -9.061 -18.468 1.00 42.53 86 ASP A O 1
ATOM 644 N N . VAL A 1 87 ? 5.218 -7.955 -20.391 1.00 45.94 87 VAL A N 1
ATOM 645 C CA . VAL A 1 87 ? 3.773 -7.868 -20.725 1.00 45.94 87 VAL A CA 1
ATOM 646 C C . VAL A 1 87 ? 3.144 -9.265 -20.860 1.00 45.94 87 VAL A C 1
ATOM 648 O O . VAL A 1 87 ? 1.957 -9.441 -20.592 1.00 45.94 87 VAL A O 1
ATOM 651 N N . LEU A 1 88 ? 3.948 -10.269 -21.228 1.00 43.28 88 LEU A N 1
ATOM 652 C CA . LEU A 1 88 ? 3.547 -11.672 -21.327 1.00 43.28 88 LEU A CA 1
ATOM 653 C C . LEU A 1 88 ? 3.414 -12.358 -19.950 1.00 43.28 88 LEU A C 1
ATOM 655 O O . LEU A 1 88 ? 2.614 -13.279 -19.826 1.00 43.28 88 LEU A O 1
ATOM 659 N N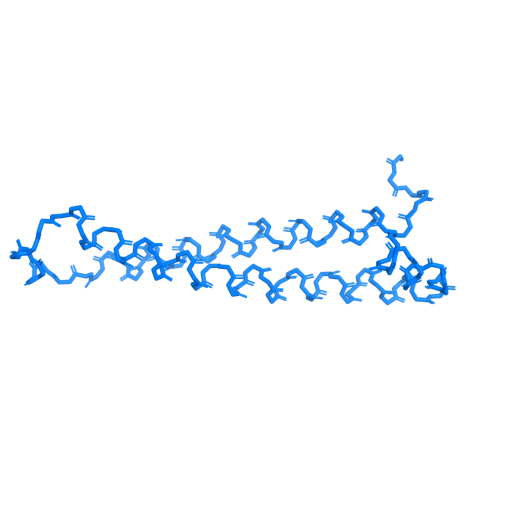 . LEU A 1 89 ? 4.141 -11.905 -18.918 1.00 45.94 89 LEU A N 1
ATOM 660 C CA . LEU A 1 89 ? 4.122 -12.491 -17.566 1.00 45.94 89 LEU A CA 1
ATOM 661 C C . LEU A 1 89 ? 3.029 -11.889 -16.661 1.00 45.94 89 LEU A C 1
ATOM 663 O O . LEU A 1 89 ? 2.657 -12.487 -15.662 1.00 45.94 89 LEU A O 1
ATOM 667 N N . ALA A 1 90 ? 2.494 -10.714 -17.004 1.00 40.44 90 ALA A N 1
ATOM 668 C CA . ALA A 1 90 ? 1.314 -10.145 -16.343 1.00 40.44 90 ALA A CA 1
ATOM 669 C C . ALA A 1 90 ? -0.021 -10.673 -16.919 1.00 40.44 90 ALA A C 1
ATOM 671 O O . ALA A 1 90 ? -1.077 -10.407 -16.343 1.00 40.44 90 ALA A O 1
ATOM 672 N N . LEU A 1 91 ? 0.017 -11.395 -18.052 1.00 37.38 91 LEU A N 1
ATOM 673 C CA . LEU A 1 91 ? -1.153 -11.994 -18.713 1.00 37.38 91 LEU A CA 1
ATOM 674 C C . LEU A 1 91 ? -1.240 -13.531 -18.542 1.00 37.38 91 LEU A C 1
ATOM 676 O O . LEU A 1 91 ? -2.213 -14.121 -19.012 1.00 37.38 91 LEU A O 1
ATOM 680 N N . HIS A 1 92 ? -0.275 -14.172 -17.866 1.00 32.03 92 HIS A N 1
ATOM 681 C CA . HIS A 1 92 ? -0.305 -15.592 -17.476 1.00 32.03 92 HIS A CA 1
ATOM 682 C C . HIS A 1 92 ? -0.054 -15.738 -15.972 1.00 32.03 92 HIS A C 1
ATOM 684 O O . HIS A 1 92 ? 0.959 -15.187 -15.495 1.00 32.03 92 HIS A O 1
#

Secondary structure (DSSP, 8-state):
---S-HHHHHHHHHHHHHHHHHHHHHHHHHHHHTT--GGGTTS-HHHHHHHHHHHHHHHHHHHHHHHHHHHHHHHHHHHTTTGGGTTTTS--

pLDDT: mean 70.04, std 15.65, range [32.03, 90.69]